Protein AF-A0A954SRS5-F1 (afdb_monomer)

Sequence (129 aa):
MFATSFGRIRARQLAVIALFVTSLAGALARLSAAAEPTGPDPQVYDNMVSRAVGYLRQSQLDDGSFSPQAGPAVTALVTNALLAQGRSADDPMVARALKYLEGFVHDDGGIYAEGTFHRTTKRWLPFPG

Foldseek 3Di:
DPDPPPVVVVVVVVVVVVVVVVVVVVVVVVVVPPDDPPDPDPVVVVVVVVVVVVVLVVQQDPQLANCPVVPLVRLVVVLVVCVVVPDDCPPPSNVSSVVSQVVQQDPVRFGTDPPDPPGPDPPPDPPDD

Structure (mmCIF, N/CA/C/O backbone):
data_AF-A0A954SRS5-F1
#
_entry.id   AF-A0A954SRS5-F1
#
loop_
_atom_site.group_PDB
_atom_site.id
_atom_site.type_symbol
_atom_site.label_atom_id
_atom_site.label_alt_id
_atom_site.label_comp_id
_atom_site.label_asym_id
_atom_site.label_entity_id
_atom_site.label_seq_id
_atom_site.pdbx_PDB_ins_code
_atom_site.Cartn_x
_atom_site.Cartn_y
_atom_site.Cartn_z
_atom_site.occupancy
_atom_site.B_iso_or_equiv
_atom_site.auth_seq_id
_atom_site.auth_comp_id
_atom_site.auth_asym_id
_atom_site.auth_atom_id
_atom_site.pdbx_PDB_model_num
ATOM 1 N N . MET A 1 1 ? -32.911 -25.829 80.439 1.00 46.16 1 MET A N 1
ATOM 2 C CA . MET A 1 1 ? -32.491 -24.449 80.108 1.00 46.16 1 MET A CA 1
ATOM 3 C C . MET A 1 1 ? -31.324 -24.462 79.103 1.00 46.16 1 MET A C 1
ATOM 5 O O . MET A 1 1 ? -30.279 -23.954 79.440 1.00 46.16 1 MET A O 1
ATOM 9 N N . PHE A 1 2 ? -31.443 -25.051 77.895 1.00 49.88 2 PHE A N 1
ATOM 10 C CA . PHE A 1 2 ? -30.327 -25.085 76.907 1.00 49.88 2 PHE A CA 1
ATOM 11 C C . PHE A 1 2 ? -30.767 -25.250 75.425 1.00 49.88 2 PHE A C 1
ATOM 13 O O . PHE A 1 2 ? -30.031 -25.807 74.621 1.00 49.88 2 PHE A O 1
ATOM 20 N N . ALA A 1 3 ? -31.952 -24.773 75.015 1.00 48.88 3 ALA A N 1
ATOM 21 C CA . ALA A 1 3 ? -32.475 -25.040 73.657 1.00 48.88 3 ALA A CA 1
ATOM 22 C C . ALA A 1 3 ? -32.421 -23.857 72.659 1.00 48.88 3 ALA A C 1
ATOM 24 O O . ALA A 1 3 ? -32.762 -24.026 71.494 1.00 48.88 3 ALA A O 1
ATOM 25 N N . THR A 1 4 ? -31.976 -22.660 73.057 1.00 51.81 4 THR A N 1
ATOM 26 C CA . THR A 1 4 ? -32.065 -21.442 72.213 1.00 51.81 4 THR A CA 1
ATOM 27 C C . THR A 1 4 ? -30.754 -21.023 71.529 1.00 51.81 4 THR A C 1
ATOM 29 O O . THR A 1 4 ? -30.741 -20.060 70.760 1.00 51.81 4 THR A O 1
ATOM 32 N N . SER A 1 5 ? -29.648 -21.737 71.770 1.00 51.31 5 SER A N 1
ATOM 33 C CA . SER A 1 5 ? -28.305 -21.338 71.308 1.00 51.31 5 SER A CA 1
ATOM 34 C C . SER A 1 5 ? -28.030 -21.678 69.830 1.00 51.31 5 SER A C 1
ATOM 36 O O . SER A 1 5 ? -27.497 -20.855 69.085 1.00 51.31 5 SER A O 1
ATOM 38 N N . PHE A 1 6 ? -28.477 -22.845 69.348 1.00 52.66 6 PHE A N 1
ATOM 39 C CA . PHE A 1 6 ? -28.110 -23.361 68.017 1.00 52.66 6 PHE A CA 1
ATOM 40 C C . PHE A 1 6 ? -28.712 -22.585 66.829 1.00 52.66 6 PHE A C 1
ATOM 42 O O . PHE A 1 6 ? -28.056 -22.435 65.798 1.00 52.66 6 PHE A O 1
ATOM 49 N N . GLY A 1 7 ? -29.928 -22.044 66.962 1.00 51.38 7 GLY A N 1
ATOM 50 C CA . GLY A 1 7 ? -30.590 -21.291 65.882 1.00 51.38 7 GLY A CA 1
ATOM 51 C C . GLY A 1 7 ? -29.951 -19.925 65.607 1.00 51.38 7 GLY A C 1
ATOM 52 O O . GLY A 1 7 ? -29.843 -19.497 64.458 1.00 51.38 7 GLY A O 1
ATOM 53 N N . ARG A 1 8 ? -29.444 -19.261 66.654 1.00 54.69 8 ARG A N 1
ATOM 54 C CA . ARG A 1 8 ? -28.811 -17.934 66.557 1.00 54.69 8 ARG A CA 1
ATOM 55 C C . ARG A 1 8 ? -27.410 -18.010 65.942 1.00 54.69 8 ARG A C 1
ATOM 57 O O . ARG A 1 8 ? -26.980 -17.059 65.297 1.00 54.69 8 ARG A O 1
ATOM 64 N N . ILE A 1 9 ? -26.723 -19.144 66.100 1.00 56.22 9 ILE A N 1
ATOM 65 C CA . ILE A 1 9 ? -25.402 -19.407 65.510 1.00 56.22 9 ILE A CA 1
ATOM 66 C C . ILE A 1 9 ? -25.528 -19.652 63.999 1.00 56.22 9 ILE A C 1
ATOM 68 O O . ILE A 1 9 ? -24.793 -19.041 63.228 1.00 56.22 9 ILE A O 1
ATOM 72 N N . ARG A 1 10 ? -26.518 -20.445 63.558 1.00 58.78 10 ARG A N 1
ATOM 73 C CA . ARG A 1 10 ? -26.781 -20.685 62.125 1.00 58.78 10 ARG A CA 1
ATOM 74 C C . ARG A 1 10 ? -27.227 -19.415 61.388 1.00 58.78 10 ARG A C 1
ATOM 76 O O . ARG A 1 10 ? -26.746 -19.155 60.292 1.00 58.78 10 ARG A O 1
ATOM 83 N N . ALA A 1 11 ? -28.062 -18.578 62.008 1.00 59.62 11 ALA A N 1
ATOM 84 C CA . ALA A 1 11 ? -28.481 -17.295 61.430 1.00 59.62 11 ALA A CA 1
ATOM 85 C C . ALA A 1 11 ? -27.328 -16.277 61.313 1.00 59.62 11 ALA A C 1
ATOM 87 O O . ALA A 1 11 ? -27.214 -15.587 60.302 1.00 59.62 11 ALA A O 1
ATOM 88 N N . ARG A 1 12 ? -26.431 -16.211 62.310 1.00 61.38 12 ARG A N 1
ATOM 89 C CA . ARG A 1 12 ? -25.228 -15.359 62.253 1.00 61.38 12 ARG A CA 1
ATOM 90 C C . ARG A 1 12 ? -24.226 -15.849 61.208 1.00 61.38 12 ARG A C 1
ATOM 92 O O . ARG A 1 12 ? -23.646 -15.023 60.516 1.00 61.38 12 ARG A O 1
ATOM 99 N N . GLN A 1 13 ? -24.059 -17.163 61.053 1.00 60.09 13 GLN A N 1
ATOM 100 C CA . GLN A 1 13 ? -23.188 -17.728 60.018 1.00 60.09 13 GLN A CA 1
ATOM 101 C C . GLN A 1 13 ? -23.709 -17.460 58.603 1.00 60.09 13 GLN A C 1
ATOM 103 O O . GLN A 1 13 ? -22.931 -17.056 57.745 1.00 60.09 13 GLN A O 1
ATOM 108 N N . LEU A 1 14 ? -25.019 -17.583 58.370 1.00 72.50 14 LEU A N 1
ATOM 109 C CA . LEU A 1 14 ? -25.626 -17.242 57.079 1.00 72.50 14 LEU A CA 1
ATOM 110 C C . LEU A 1 14 ? -25.520 -15.740 56.763 1.00 72.50 14 LEU A C 1
ATOM 112 O O . LEU A 1 14 ? -25.224 -15.380 55.627 1.00 72.50 14 LEU A O 1
ATOM 116 N N . ALA A 1 15 ? -25.679 -14.865 57.763 1.00 65.25 15 ALA A N 1
ATOM 117 C CA . ALA A 1 15 ? -25.513 -13.420 57.590 1.00 65.25 15 ALA A CA 1
ATOM 118 C C . ALA A 1 15 ? -24.058 -13.018 57.278 1.00 65.25 15 ALA A C 1
ATOM 120 O O . ALA A 1 15 ? -23.832 -12.164 56.426 1.00 65.25 15 ALA A O 1
ATOM 121 N N . VAL A 1 16 ? -23.068 -13.651 57.920 1.00 69.19 16 VAL A N 1
ATOM 122 C CA . VAL A 1 16 ? -21.638 -13.402 57.652 1.00 69.19 16 VAL A CA 1
ATOM 123 C C . VAL A 1 16 ? -21.238 -13.897 56.262 1.00 69.19 16 VAL A C 1
ATOM 125 O O . VAL A 1 16 ? -20.519 -13.190 55.563 1.00 69.19 16 VAL A O 1
ATOM 128 N N . ILE A 1 17 ? -21.738 -15.059 55.827 1.00 71.06 17 ILE A N 1
ATOM 129 C CA . ILE A 1 17 ? -21.498 -15.580 54.472 1.00 71.06 17 ILE A CA 1
ATOM 130 C C . ILE A 1 17 ? -22.134 -14.659 53.425 1.00 71.06 17 ILE A C 1
ATOM 132 O O . ILE A 1 17 ? -21.472 -14.307 52.454 1.00 71.06 17 ILE A O 1
ATOM 136 N N . ALA A 1 18 ? -23.371 -14.200 53.639 1.00 65.56 18 ALA A N 1
ATOM 137 C CA . ALA A 1 18 ? -24.023 -13.249 52.740 1.00 65.56 18 ALA A CA 1
ATOM 138 C C . ALA A 1 18 ? -23.244 -11.924 52.628 1.00 65.56 18 ALA A C 1
ATOM 140 O O . ALA A 1 18 ? -23.100 -11.396 51.529 1.00 65.56 18 ALA A O 1
ATOM 141 N N . LEU A 1 19 ? -22.686 -11.425 53.739 1.00 66.25 19 LEU A N 1
ATOM 142 C CA . LEU A 1 19 ? -21.858 -10.213 53.764 1.00 66.25 19 LEU A CA 1
ATOM 143 C C . LEU A 1 19 ? -20.494 -10.410 53.074 1.00 66.25 19 LEU A C 1
ATOM 145 O O . LEU A 1 19 ? -19.974 -9.499 52.433 1.00 66.25 19 LEU A O 1
ATOM 149 N N . PHE A 1 20 ? -19.912 -11.607 53.184 1.00 63.66 20 PHE A N 1
ATOM 150 C CA . PHE A 1 20 ? -18.672 -11.963 52.490 1.00 63.66 20 PHE A CA 1
ATOM 151 C C . PHE A 1 20 ? -18.883 -12.094 50.977 1.00 63.66 20 PHE A C 1
ATOM 153 O O . PHE A 1 20 ? -18.051 -11.631 50.200 1.00 63.66 20 PHE A O 1
ATOM 160 N N . VAL A 1 21 ? -20.009 -12.672 50.550 1.00 68.88 21 VAL A N 1
ATOM 161 C CA . VAL A 1 21 ? -20.360 -12.839 49.131 1.00 68.88 21 VAL A CA 1
ATOM 162 C C . VAL A 1 21 ? -20.637 -11.490 48.462 1.00 68.88 21 VAL A C 1
ATOM 164 O O . VAL A 1 21 ? -20.167 -11.260 47.348 1.00 68.88 21 VAL A O 1
ATOM 167 N N . THR A 1 22 ? -21.322 -10.560 49.135 1.00 62.00 22 THR A N 1
ATOM 168 C CA . THR A 1 22 ? -21.543 -9.205 48.597 1.00 62.00 22 THR A CA 1
ATOM 169 C C . THR A 1 22 ? -20.255 -8.382 48.537 1.00 62.00 22 THR A C 1
ATOM 171 O O . THR A 1 22 ? -20.039 -7.665 47.560 1.00 62.00 22 THR A O 1
ATOM 174 N N . SER A 1 23 ? -19.362 -8.528 49.522 1.00 63.97 23 SER A N 1
ATOM 175 C CA . SER A 1 23 ? -18.044 -7.876 49.522 1.00 63.97 23 SER A CA 1
ATOM 176 C C . SER A 1 23 ? -17.132 -8.402 48.402 1.00 63.97 23 SER A C 1
ATOM 178 O O . SER A 1 23 ? -16.490 -7.623 47.695 1.00 63.97 23 SER A O 1
ATOM 180 N N . LEU A 1 24 ? -17.138 -9.718 48.163 1.00 69.06 24 LEU A N 1
ATOM 181 C CA . LEU A 1 24 ? -16.347 -10.347 47.104 1.00 69.06 24 LEU A CA 1
ATOM 182 C C . LEU A 1 24 ? -16.856 -9.987 45.698 1.00 69.06 24 LEU A C 1
ATOM 184 O O . LEU A 1 24 ? -16.052 -9.699 44.812 1.00 69.06 24 LEU A O 1
ATOM 188 N N . ALA A 1 25 ? -18.176 -9.934 45.495 1.00 63.16 25 ALA A N 1
ATOM 189 C CA . ALA A 1 25 ? -18.767 -9.503 44.227 1.00 63.16 25 ALA A CA 1
ATOM 190 C C . ALA A 1 25 ? -18.443 -8.031 43.905 1.00 63.16 25 ALA A C 1
ATOM 192 O O . ALA A 1 25 ? -18.108 -7.703 42.766 1.00 63.16 25 ALA A O 1
ATOM 193 N N . GLY A 1 26 ? -18.468 -7.151 44.914 1.00 63.59 26 GLY A N 1
ATOM 194 C CA . GLY A 1 26 ? -18.067 -5.751 44.762 1.00 63.59 26 GLY A CA 1
ATOM 195 C C . GLY A 1 26 ? -16.589 -5.585 44.393 1.00 63.59 26 GLY A C 1
ATOM 196 O O . GLY A 1 26 ? -16.260 -4.761 43.542 1.00 63.59 26 GLY A O 1
ATOM 197 N N . ALA A 1 27 ? -15.700 -6.392 44.980 1.00 63.72 27 ALA A N 1
ATOM 198 C CA . ALA A 1 27 ? -14.266 -6.372 44.682 1.00 63.72 27 ALA A CA 1
ATOM 199 C C . ALA A 1 27 ? -13.941 -6.892 43.268 1.00 63.72 27 ALA A C 1
ATOM 201 O O . ALA A 1 27 ? -13.117 -6.299 42.572 1.00 63.72 27 ALA A O 1
ATOM 202 N N . LEU A 1 28 ? -14.628 -7.944 42.810 1.00 60.94 28 LEU A N 1
ATOM 203 C CA . LEU A 1 28 ? -14.472 -8.487 41.454 1.00 60.94 28 LEU A CA 1
ATOM 204 C C . LEU A 1 28 ? -14.958 -7.508 40.372 1.00 60.94 28 LEU A C 1
ATOM 206 O O . LEU A 1 28 ? -14.301 -7.360 39.344 1.00 60.94 28 LEU A O 1
ATOM 210 N N . ALA A 1 29 ? -16.047 -6.774 40.622 1.00 60.41 29 ALA A N 1
ATOM 211 C CA . ALA A 1 29 ? -16.533 -5.743 39.702 1.00 60.41 29 ALA A CA 1
ATOM 212 C C . ALA A 1 29 ? -15.552 -4.562 39.556 1.00 60.41 29 ALA A C 1
ATOM 214 O O . ALA A 1 29 ? -15.428 -3.991 38.474 1.00 60.41 29 ALA A O 1
ATOM 215 N N . ARG A 1 30 ? -14.811 -4.212 40.620 1.00 59.66 30 ARG A N 1
ATOM 216 C CA . ARG A 1 30 ? -13.796 -3.143 40.580 1.00 59.66 30 ARG A CA 1
ATOM 217 C C . ARG A 1 30 ? -12.518 -3.543 39.849 1.00 59.66 30 ARG A C 1
ATOM 219 O O . ARG A 1 30 ? -11.849 -2.669 39.309 1.00 59.66 30 ARG A O 1
ATOM 226 N N . LEU A 1 31 ? -12.194 -4.835 39.797 1.00 58.97 31 LEU A N 1
ATOM 227 C CA . LEU A 1 31 ? -11.021 -5.327 39.071 1.00 58.97 31 LEU A CA 1
ATOM 228 C C . LEU A 1 31 ? -11.229 -5.308 37.546 1.00 58.97 31 LEU A C 1
ATOM 230 O O . LEU A 1 31 ? -10.270 -5.161 36.797 1.00 58.97 31 LEU A O 1
ATOM 234 N N . SER A 1 32 ? -12.481 -5.387 37.084 1.00 59.72 32 SER A N 1
ATOM 235 C CA . SER A 1 32 ? -12.830 -5.309 35.658 1.00 59.72 32 SER A CA 1
ATOM 236 C C . SER A 1 32 ? -12.878 -3.876 35.104 1.00 59.72 32 SER A C 1
ATOM 238 O O . SER A 1 32 ? -13.015 -3.702 33.896 1.00 59.72 32 SER A O 1
ATOM 240 N N . ALA A 1 33 ? -12.793 -2.853 35.959 1.00 57.62 33 ALA A N 1
ATOM 241 C CA . ALA A 1 33 ? -13.067 -1.458 35.603 1.00 57.62 33 ALA A CA 1
ATOM 242 C C . ALA A 1 33 ? -11.820 -0.631 35.222 1.00 57.62 33 ALA A C 1
ATOM 244 O O . ALA A 1 33 ? -11.891 0.592 35.210 1.00 57.62 33 ALA A O 1
ATOM 245 N N . ALA A 1 34 ? -10.678 -1.264 34.933 1.00 58.16 34 ALA A N 1
ATOM 246 C CA . ALA A 1 34 ? -9.401 -0.568 34.721 1.00 58.16 34 ALA A CA 1
ATOM 247 C C . ALA A 1 34 ? -8.758 -0.835 33.347 1.00 58.16 34 ALA A C 1
ATOM 249 O O . ALA A 1 34 ? -7.535 -0.889 33.231 1.00 58.16 34 ALA A O 1
ATOM 250 N N . ALA A 1 35 ? -9.570 -0.998 32.304 1.00 64.12 35 ALA A N 1
ATOM 251 C CA . ALA A 1 35 ? -9.103 -0.908 30.925 1.00 64.12 35 ALA A CA 1
ATOM 252 C C . ALA A 1 35 ? -9.781 0.299 30.273 1.00 64.12 35 ALA A C 1
ATOM 254 O O . ALA A 1 35 ? -10.831 0.174 29.647 1.00 64.12 35 ALA A O 1
ATOM 255 N N . GLU A 1 36 ? -9.200 1.483 30.472 1.00 67.75 36 GLU A N 1
ATOM 256 C CA . GLU A 1 36 ? -9.517 2.633 29.624 1.00 67.75 36 GLU A CA 1
ATOM 257 C C . GLU A 1 36 ? -9.218 2.243 28.166 1.00 67.75 36 GLU A C 1
ATOM 259 O O . GLU A 1 36 ? -8.164 1.643 27.915 1.00 67.75 36 GLU A O 1
ATOM 264 N N . PRO A 1 37 ? -10.111 2.534 27.202 1.00 71.12 37 PRO A N 1
ATOM 265 C CA . PRO A 1 37 ? -9.840 2.250 25.804 1.00 71.12 37 PRO A CA 1
ATOM 266 C C . PRO A 1 37 ? -8.573 2.995 25.376 1.00 71.12 37 PRO A C 1
ATOM 268 O O . PRO 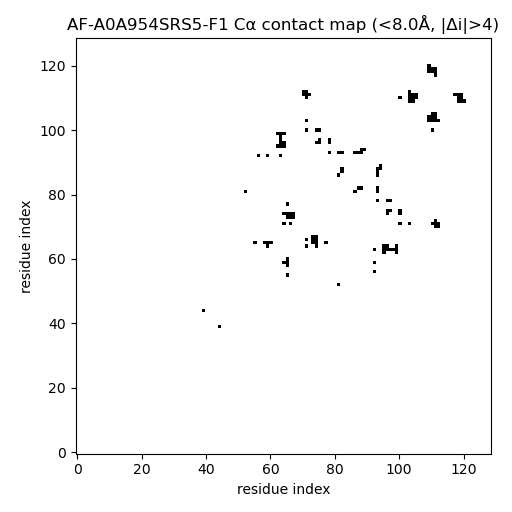A 1 37 ? -8.533 4.222 25.308 1.00 71.12 37 PRO A O 1
ATOM 271 N N . THR A 1 38 ? -7.507 2.248 25.100 1.00 80.38 38 THR A N 1
ATOM 272 C CA . THR A 1 38 ? -6.255 2.794 24.588 1.00 80.38 38 THR A CA 1
ATOM 273 C C . THR A 1 38 ? -6.384 2.998 23.084 1.00 80.38 38 THR A C 1
ATOM 275 O O . THR A 1 38 ? -6.156 2.093 22.286 1.00 80.38 38 THR A O 1
ATOM 278 N N . GLY A 1 39 ? -6.769 4.204 22.678 1.00 80.56 39 GLY A N 1
ATOM 279 C CA . GLY A 1 39 ? -6.851 4.571 21.269 1.00 80.56 39 GLY A CA 1
ATOM 280 C C . GLY A 1 39 ? -7.755 5.773 21.016 1.00 80.56 39 GLY A C 1
ATOM 281 O O . GLY A 1 39 ? -8.453 6.227 21.922 1.00 80.56 39 GLY A O 1
ATOM 282 N N . PRO A 1 40 ? -7.732 6.320 19.791 1.00 86.00 40 PRO A N 1
ATOM 283 C CA . PRO A 1 40 ? -8.742 7.278 19.372 1.00 86.00 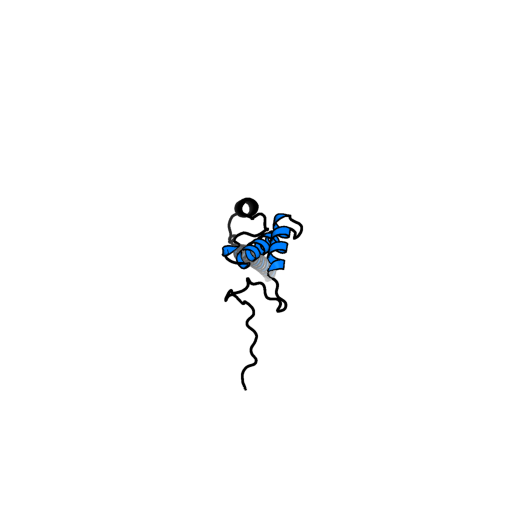40 PRO A CA 1
ATOM 284 C C . PRO A 1 40 ? -10.130 6.628 19.385 1.00 86.00 40 PRO A C 1
ATOM 286 O O . PRO A 1 40 ? -10.265 5.412 19.245 1.00 86.00 40 PRO A O 1
ATOM 289 N N . ASP A 1 41 ? -11.159 7.462 19.512 1.00 92.81 41 ASP A N 1
ATOM 290 C CA . ASP A 1 41 ? -12.545 7.041 19.317 1.00 92.81 41 ASP A CA 1
ATOM 291 C C . ASP A 1 41 ? -12.702 6.282 17.974 1.00 92.81 41 ASP A C 1
ATOM 293 O O . ASP A 1 41 ? -12.143 6.734 16.965 1.00 92.81 41 ASP A O 1
ATOM 297 N N . PRO A 1 42 ? -13.434 5.148 17.923 1.00 91.75 42 PRO A N 1
ATOM 29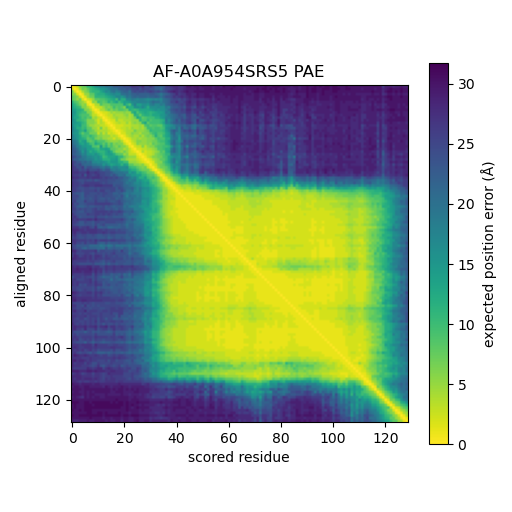8 C CA . PRO A 1 42 ? -13.548 4.331 16.712 1.00 91.75 42 PRO A CA 1
ATOM 299 C C . PRO A 1 42 ? -14.051 5.105 15.491 1.00 91.75 42 PRO A C 1
ATOM 301 O O . PRO A 1 42 ? -13.541 4.928 14.387 1.00 91.75 42 PRO A O 1
ATOM 304 N N . GLN A 1 43 ? -14.997 6.026 15.682 1.00 93.69 43 GLN A N 1
ATOM 305 C CA . GLN A 1 43 ? -15.523 6.833 14.589 1.00 93.69 43 GLN A CA 1
ATOM 306 C C . GLN A 1 43 ? -14.474 7.837 14.096 1.00 93.69 43 GLN A C 1
ATOM 308 O O . GLN A 1 43 ? -14.353 8.084 12.894 1.00 93.69 43 GLN A O 1
ATOM 313 N N . VAL A 1 44 ? -13.678 8.411 15.001 1.00 94.94 44 VAL A N 1
ATOM 314 C CA . VAL A 1 44 ? -12.537 9.263 14.633 1.00 94.94 44 VAL A CA 1
ATOM 315 C C . VAL A 1 44 ? -11.480 8.459 13.871 1.00 94.94 44 VAL A C 1
ATOM 317 O O . VAL A 1 44 ? -10.980 8.941 12.854 1.00 94.94 44 VAL A O 1
ATOM 320 N N . TYR A 1 45 ? -11.174 7.234 14.303 1.00 94.38 45 TYR A N 1
ATOM 321 C CA . TYR A 1 45 ? -10.253 6.332 13.606 1.00 94.38 45 TYR A CA 1
ATOM 322 C C . TYR A 1 45 ? -10.708 6.042 12.171 1.00 94.38 45 TYR A C 1
ATOM 324 O O . TYR A 1 45 ? -9.958 6.308 11.230 1.00 94.38 45 TYR A O 1
ATOM 332 N N . ASP A 1 46 ? -11.951 5.596 11.988 1.00 94.81 46 ASP A N 1
ATOM 333 C CA . ASP A 1 46 ? -12.502 5.261 10.670 1.00 94.81 46 ASP A CA 1
ATOM 334 C C . ASP A 1 46 ? -12.504 6.472 9.732 1.00 94.81 46 ASP A C 1
ATOM 336 O O . ASP A 1 46 ? -12.153 6.373 8.551 1.00 94.81 46 ASP A O 1
ATOM 340 N N . ASN A 1 47 ? -12.823 7.654 10.266 1.00 96.69 47 ASN A N 1
ATOM 341 C CA . ASN A 1 47 ? -12.752 8.905 9.518 1.00 96.69 47 ASN A CA 1
ATOM 342 C C . ASN A 1 47 ? -11.317 9.232 9.074 1.00 96.69 47 ASN A C 1
ATOM 344 O O . ASN A 1 47 ? -11.111 9.670 7.939 1.00 96.69 47 ASN A O 1
ATOM 348 N N . MET A 1 48 ? -10.316 9.020 9.934 1.00 96.94 48 MET A N 1
ATOM 349 C CA . MET A 1 48 ? -8.907 9.222 9.580 1.00 96.94 48 MET A CA 1
ATOM 350 C C . MET A 1 48 ? -8.445 8.231 8.509 1.00 96.94 48 MET A C 1
ATOM 352 O O . MET A 1 48 ? -7.843 8.654 7.520 1.00 96.94 48 MET A O 1
ATOM 356 N N . VAL A 1 49 ? -8.776 6.944 8.653 1.00 96.19 49 VAL A N 1
ATOM 357 C CA . VAL A 1 49 ? -8.451 5.907 7.662 1.00 96.19 49 VAL A CA 1
ATOM 358 C C . VAL A 1 49 ? -9.100 6.228 6.318 1.00 96.19 49 VAL A C 1
ATOM 360 O O . VAL A 1 49 ? -8.424 6.219 5.291 1.00 96.19 49 VAL A O 1
ATOM 363 N N . SER A 1 50 ? -10.385 6.588 6.3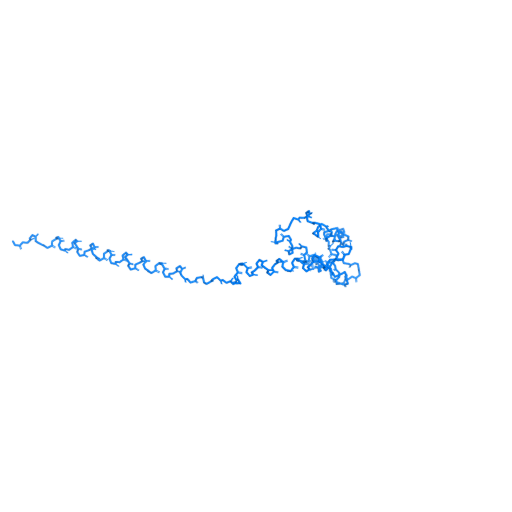07 1.00 96.56 50 SER A N 1
ATOM 364 C CA . SER A 1 50 ? -11.113 6.947 5.085 1.00 96.56 50 SER A CA 1
ATOM 365 C C . SER A 1 50 ? -10.459 8.124 4.352 1.00 96.56 50 SER A C 1
ATOM 367 O O . SER A 1 50 ? -10.227 8.062 3.141 1.00 96.56 50 SER A O 1
ATOM 369 N N . ARG A 1 51 ? -10.063 9.170 5.088 1.00 97.88 51 ARG A N 1
ATOM 370 C CA . ARG A 1 51 ? -9.347 10.328 4.529 1.00 97.88 51 ARG A CA 1
ATOM 371 C C . ARG A 1 51 ? -7.968 9.955 3.992 1.00 97.88 51 ARG A C 1
ATOM 373 O O . ARG A 1 51 ? -7.616 10.402 2.902 1.00 97.88 51 ARG A O 1
ATOM 380 N N . ALA A 1 52 ? -7.210 9.131 4.714 1.00 97.38 52 ALA A N 1
ATOM 381 C CA . ALA A 1 52 ? -5.900 8.659 4.273 1.00 97.38 52 ALA A CA 1
ATOM 382 C C . ALA A 1 52 ? -6.007 7.831 2.984 1.00 97.38 52 ALA A C 1
ATOM 384 O O . ALA A 1 52 ? -5.286 8.093 2.026 1.00 97.38 52 ALA A O 1
ATOM 385 N N . VAL A 1 53 ? -6.963 6.900 2.907 1.00 97.44 53 VAL A N 1
ATOM 386 C CA . VAL A 1 53 ? -7.242 6.124 1.686 1.00 97.44 53 VAL A CA 1
ATOM 387 C C . VAL A 1 53 ? -7.653 7.043 0.534 1.00 97.44 53 VAL A C 1
ATOM 389 O O . VAL A 1 53 ? -7.199 6.858 -0.594 1.00 97.44 53 VAL A O 1
ATOM 392 N N . GLY A 1 54 ? -8.487 8.050 0.804 1.00 97.69 54 GLY A N 1
ATOM 393 C CA . GLY A 1 54 ? -8.886 9.049 -0.187 1.00 97.69 54 GLY A CA 1
ATOM 394 C C . GLY A 1 54 ? -7.709 9.859 -0.736 1.00 97.69 54 GLY A C 1
ATOM 395 O O . GLY A 1 54 ? -7.663 10.116 -1.938 1.00 97.69 54 GLY A O 1
ATOM 396 N N . TYR A 1 55 ? -6.753 10.225 0.119 1.00 97.88 55 TYR A N 1
ATOM 397 C CA . TYR A 1 55 ? -5.513 10.886 -0.285 1.00 97.88 55 TYR A CA 1
ATOM 398 C C . TYR A 1 55 ? -4.633 9.955 -1.123 1.00 97.88 55 TYR A C 1
ATOM 400 O O . TYR A 1 55 ? -4.282 10.302 -2.245 1.00 97.88 55 TYR A O 1
ATOM 408 N N . LEU A 1 56 ? -4.362 8.742 -0.634 1.00 97.56 56 LEU A N 1
ATOM 409 C CA . LEU A 1 56 ? -3.541 7.755 -1.339 1.00 97.56 56 LEU A CA 1
ATOM 410 C C . LEU A 1 56 ? -4.087 7.465 -2.742 1.00 97.56 56 LEU A C 1
ATOM 412 O O . LEU A 1 56 ? -3.331 7.461 -3.709 1.00 97.56 56 LEU A O 1
ATOM 416 N N . ARG A 1 57 ? -5.407 7.331 -2.893 1.00 97.12 57 ARG A N 1
ATOM 417 C CA . ARG A 1 57 ? -6.025 7.137 -4.212 1.00 97.12 57 ARG A CA 1
ATOM 418 C C . ARG A 1 57 ? -5.709 8.267 -5.197 1.00 97.12 57 ARG A C 1
ATOM 420 O O . ARG A 1 57 ? -5.572 7.998 -6.382 1.00 97.12 57 ARG A O 1
ATOM 427 N N . GLN A 1 58 ? -5.606 9.505 -4.717 1.00 97.31 58 GLN A N 1
ATOM 428 C CA . GLN A 1 58 ? -5.262 10.674 -5.535 1.00 97.31 58 GLN A CA 1
ATOM 429 C C . GLN A 1 58 ? -3.750 10.831 -5.742 1.00 97.31 58 GLN A C 1
ATOM 431 O O . GLN A 1 58 ? -3.332 11.473 -6.698 1.00 97.31 58 GLN A O 1
ATOM 436 N N . SER A 1 59 ? -2.934 10.277 -4.846 1.00 96.69 59 SER A N 1
ATOM 437 C CA . SER A 1 59 ? -1.471 10.355 -4.905 1.00 96.69 59 SER A CA 1
ATOM 438 C C . SER A 1 59 ? -0.819 9.234 -5.714 1.00 96.69 59 SER A C 1
ATOM 440 O O . SER A 1 59 ? 0.355 9.358 -6.049 1.00 96.69 59 SER A O 1
ATOM 442 N N . GLN A 1 60 ? -1.536 8.142 -5.998 1.00 98.06 60 GLN A N 1
ATOM 443 C CA . GLN A 1 60 ? -1.008 7.052 -6.814 1.00 98.06 60 GLN A CA 1
ATOM 444 C C . GLN A 1 60 ? -0.773 7.531 -8.251 1.00 98.06 60 GLN A C 1
ATOM 446 O O . GLN A 1 60 ? -1.673 8.081 -8.886 1.00 98.06 60 GLN A O 1
ATOM 451 N N . LEU A 1 61 ? 0.430 7.287 -8.761 1.00 97.88 61 LEU A N 1
ATOM 452 C CA . LEU A 1 61 ? 0.818 7.608 -10.127 1.00 97.88 61 LEU A CA 1
ATOM 453 C C . LEU A 1 61 ? 0.220 6.608 -11.129 1.00 97.88 61 LEU A C 1
ATOM 455 O O . LEU A 1 61 ? -0.267 5.534 -10.763 1.00 97.88 61 LEU A O 1
ATOM 459 N N . ASP A 1 62 ? 0.280 6.955 -12.414 1.00 97.06 62 ASP A N 1
ATOM 460 C CA . ASP A 1 62 ? -0.292 6.144 -13.497 1.00 97.06 62 ASP A CA 1
ATOM 461 C C . ASP A 1 62 ? 0.343 4.750 -13.611 1.00 97.06 62 ASP A C 1
ATOM 463 O O . ASP A 1 62 ? -0.333 3.787 -13.978 1.00 97.06 62 ASP A O 1
ATOM 467 N N . ASP A 1 63 ? 1.621 4.625 -13.245 1.00 95.50 63 ASP A N 1
ATOM 468 C CA . ASP A 1 63 ? 2.360 3.358 -13.206 1.00 95.50 63 ASP A CA 1
ATOM 469 C C . ASP A 1 63 ? 2.009 2.475 -11.993 1.00 95.50 63 ASP A C 1
ATOM 471 O O . ASP A 1 63 ? 2.491 1.349 -11.889 1.00 95.50 63 ASP A O 1
ATOM 475 N N . GLY A 1 64 ? 1.153 2.961 -11.086 1.00 97.00 64 GLY A N 1
ATOM 476 C CA . GLY A 1 64 ? 0.734 2.270 -9.868 1.00 97.00 64 GLY A CA 1
ATOM 477 C C . GLY A 1 64 ? 1.600 2.557 -8.639 1.00 97.00 64 GLY A C 1
ATOM 478 O O . GLY A 1 64 ? 1.250 2.107 -7.543 1.00 97.00 64 GLY A O 1
ATOM 479 N N . SER A 1 65 ? 2.690 3.313 -8.778 1.00 97.25 65 SER A N 1
ATOM 480 C CA . SER A 1 65 ? 3.591 3.661 -7.680 1.00 97.25 65 SER A CA 1
ATOM 481 C C . SER A 1 65 ? 3.103 4.859 -6.856 1.00 97.25 65 SER A C 1
ATOM 483 O O . SER A 1 65 ? 2.260 5.643 -7.288 1.00 97.25 65 SER A O 1
ATOM 485 N N . PHE A 1 66 ? 3.642 5.005 -5.641 1.00 96.19 66 PHE A N 1
ATOM 486 C CA . PHE A 1 66 ? 3.409 6.183 -4.789 1.00 96.19 66 PHE A CA 1
ATOM 487 C C . PHE A 1 66 ? 4.620 7.116 -4.715 1.00 96.19 66 PHE A C 1
ATOM 489 O O . PHE A 1 66 ? 4.474 8.333 -4.664 1.00 96.19 66 PHE A O 1
ATOM 496 N N . SER A 1 67 ? 5.829 6.553 -4.678 1.00 92.75 67 SER A N 1
ATOM 497 C CA . SER A 1 67 ? 7.078 7.317 -4.651 1.00 92.75 67 SER A CA 1
ATOM 498 C C . SER A 1 67 ? 8.176 6.518 -5.355 1.00 92.75 67 SER A C 1
ATOM 500 O O . SER A 1 67 ? 8.997 5.877 -4.696 1.00 92.75 67 SER A O 1
ATOM 502 N N . PRO A 1 68 ? 8.184 6.494 -6.698 1.00 88.38 68 PRO A N 1
ATOM 503 C CA . PRO A 1 68 ? 9.102 5.645 -7.457 1.00 88.38 68 PRO A CA 1
ATOM 504 C C . PRO A 1 68 ? 10.572 6.030 -7.232 1.00 88.38 68 PRO A C 1
ATOM 506 O O . PRO A 1 68 ? 11.452 5.174 -7.269 1.00 88.38 68 PRO A O 1
ATOM 509 N N . GLN A 1 69 ? 10.847 7.296 -6.901 1.00 88.19 69 GLN A N 1
ATOM 510 C CA . GLN A 1 69 ? 12.192 7.793 -6.594 1.00 88.19 69 GLN A CA 1
ATOM 511 C C . GLN A 1 69 ? 12.765 7.200 -5.297 1.00 88.19 69 GLN A C 1
ATOM 513 O O . GLN A 1 69 ? 13.980 7.124 -5.144 1.00 88.19 69 GLN A O 1
ATOM 518 N N . ALA A 1 70 ? 11.903 6.766 -4.372 1.00 85.12 70 ALA A N 1
ATOM 519 C CA . ALA A 1 70 ? 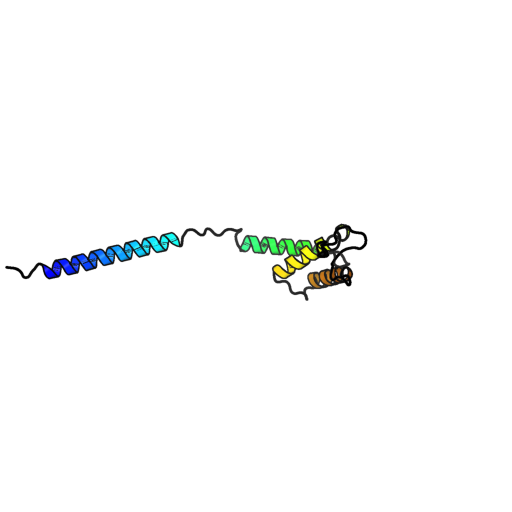12.291 6.086 -3.137 1.00 85.12 70 ALA A CA 1
ATOM 520 C C . ALA A 1 70 ? 12.415 4.557 -3.310 1.00 85.12 70 ALA A C 1
ATOM 522 O O . ALA A 1 70 ? 12.656 3.836 -2.339 1.00 85.12 70 ALA A O 1
ATOM 523 N N . GLY A 1 71 ? 12.245 4.048 -4.536 1.00 86.25 71 GLY A N 1
ATOM 524 C CA . GLY A 1 71 ? 12.224 2.621 -4.838 1.00 86.25 71 GLY A CA 1
ATOM 525 C C . GLY A 1 71 ? 10.903 1.930 -4.460 1.00 86.25 71 GLY A C 1
ATOM 526 O O . GLY A 1 71 ? 9.922 2.579 -4.087 1.00 86.25 71 GLY A O 1
ATOM 527 N N . PRO A 1 72 ? 10.841 0.587 -4.547 1.00 92.81 72 PRO A N 1
ATOM 528 C CA . PRO A 1 72 ? 9.589 -0.159 -4.389 1.00 92.81 72 PRO A CA 1
ATOM 529 C C . PRO A 1 72 ? 9.037 -0.168 -2.954 1.00 92.81 72 PRO A C 1
ATOM 531 O O . PRO A 1 72 ? 7.854 -0.437 -2.752 1.00 92.81 72 PRO A O 1
ATOM 534 N N . ALA A 1 73 ? 9.859 0.150 -1.949 1.00 92.19 73 ALA A N 1
ATOM 535 C CA . ALA A 1 73 ? 9.504 0.003 -0.537 1.00 92.19 73 ALA A CA 1
ATOM 536 C C . ALA A 1 73 ? 8.316 0.878 -0.100 1.00 92.19 73 ALA A C 1
ATOM 538 O O . ALA A 1 73 ? 7.466 0.414 0.659 1.00 92.19 73 ALA A O 1
ATOM 539 N N . VAL A 1 74 ? 8.223 2.122 -0.587 1.00 94.81 74 VAL A N 1
ATOM 540 C CA . VAL A 1 74 ? 7.105 3.017 -0.234 1.00 94.81 74 VAL A CA 1
ATOM 541 C C . VAL A 1 74 ? 5.792 2.467 -0.781 1.00 94.81 74 VAL A C 1
ATOM 543 O O . VAL A 1 74 ? 4.809 2.375 -0.048 1.00 94.81 74 VAL A O 1
ATOM 546 N N . THR A 1 75 ? 5.790 2.033 -2.043 1.00 96.94 75 THR A N 1
ATOM 547 C CA . THR A 1 75 ? 4.619 1.396 -2.653 1.00 96.94 75 THR A CA 1
ATOM 548 C C . THR A 1 75 ? 4.242 0.120 -1.897 1.00 96.94 75 THR A C 1
ATOM 550 O O . THR A 1 75 ? 3.076 -0.052 -1.561 1.00 96.94 75 THR A O 1
ATOM 553 N N . ALA A 1 76 ? 5.209 -0.730 -1.531 1.00 96.62 76 ALA A N 1
ATOM 554 C CA . ALA A 1 76 ? 4.957 -1.948 -0.756 1.00 96.62 76 ALA A CA 1
ATOM 555 C C . ALA A 1 76 ? 4.327 -1.663 0.615 1.00 96.62 76 ALA A C 1
ATOM 557 O O . ALA A 1 76 ? 3.377 -2.340 1.012 1.00 96.62 76 ALA A O 1
ATOM 558 N N . LEU A 1 77 ? 4.814 -0.638 1.320 1.00 96.75 77 LEU A N 1
ATOM 559 C CA . LEU A 1 77 ? 4.270 -0.226 2.613 1.00 96.75 77 LEU A CA 1
ATOM 560 C C . LEU A 1 77 ? 2.813 0.223 2.490 1.00 96.75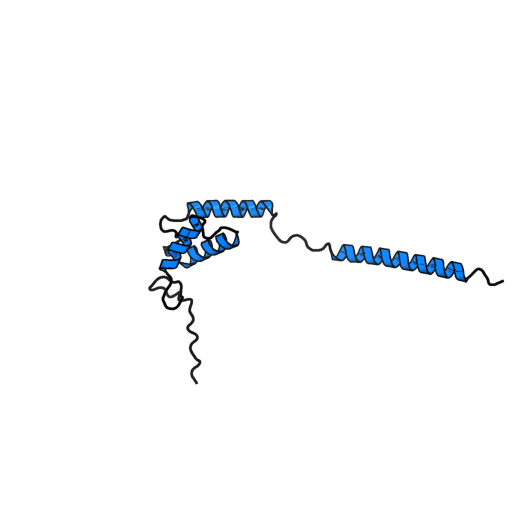 77 LEU A C 1
ATOM 562 O O . LEU A 1 77 ? 1.967 -0.207 3.275 1.00 96.75 77 LEU A O 1
ATOM 566 N N . VAL A 1 78 ? 2.517 1.062 1.496 1.00 97.56 7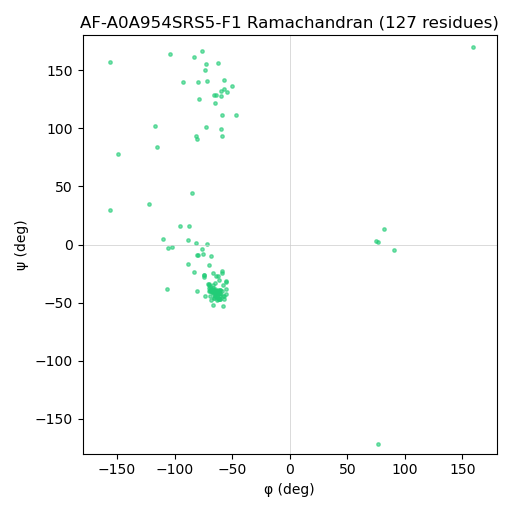8 VAL A N 1
ATOM 567 C CA . VAL A 1 78 ? 1.154 1.537 1.246 1.00 97.56 78 VAL A CA 1
ATOM 568 C C . VAL A 1 78 ? 0.233 0.372 0.885 1.00 97.56 78 VAL A C 1
ATOM 570 O O . VAL A 1 78 ? -0.834 0.239 1.483 1.00 97.56 78 VAL A O 1
ATOM 573 N N . THR A 1 79 ? 0.649 -0.510 -0.028 1.00 97.81 79 THR A N 1
ATOM 574 C CA . THR A 1 79 ? -0.123 -1.699 -0.419 1.00 97.81 79 THR A CA 1
ATOM 575 C C . THR A 1 79 ? -0.439 -2.584 0.784 1.00 97.81 79 THR A C 1
ATOM 577 O O . THR A 1 79 ? -1.592 -2.961 0.982 1.00 97.81 79 THR A O 1
ATOM 580 N N . ASN A 1 80 ? 0.554 -2.860 1.635 1.00 97.88 80 ASN A N 1
ATOM 581 C CA . ASN A 1 80 ? 0.358 -3.656 2.844 1.00 97.88 80 ASN A CA 1
ATOM 582 C C . ASN A 1 80 ? -0.628 -2.993 3.819 1.00 97.88 80 ASN A C 1
ATOM 584 O O . ASN A 1 80 ? -1.504 -3.664 4.361 1.00 97.88 80 ASN A O 1
ATOM 588 N N . ALA A 1 81 ? -0.535 -1.673 4.013 1.00 97.44 81 ALA A N 1
ATOM 589 C CA . ALA A 1 81 ? -1.463 -0.939 4.870 1.00 97.44 81 ALA A CA 1
ATOM 590 C C . ALA A 1 81 ? -2.907 -0.998 4.341 1.00 97.44 81 ALA A C 1
ATOM 592 O O . ALA A 1 81 ? -3.839 -1.179 5.120 1.00 97.44 81 ALA A O 1
ATOM 593 N N . LEU A 1 82 ? -3.104 -0.892 3.025 1.00 97.62 82 LEU A N 1
ATOM 594 C CA . LEU A 1 82 ? -4.426 -0.984 2.397 1.00 97.62 82 LEU A CA 1
ATOM 595 C C . LEU A 1 82 ? -5.055 -2.372 2.571 1.00 97.62 82 LEU A C 1
ATOM 597 O O . LEU A 1 82 ? -6.230 -2.464 2.930 1.00 97.62 82 LEU A O 1
ATOM 601 N N . LEU A 1 83 ? -4.271 -3.433 2.366 1.00 97.69 83 LEU A N 1
ATOM 602 C CA . LEU A 1 83 ? -4.703 -4.816 2.591 1.00 97.69 83 LEU A CA 1
ATOM 603 C C . LEU A 1 83 ? -5.046 -5.059 4.068 1.00 97.69 83 LEU A C 1
ATOM 605 O O . LEU A 1 83 ? -6.095 -5.621 4.377 1.00 97.69 83 LEU A O 1
ATOM 609 N N . ALA A 1 84 ? -4.213 -4.568 4.991 1.00 96.56 84 ALA A N 1
ATOM 610 C CA . ALA A 1 84 ? -4.457 -4.668 6.431 1.00 96.56 84 ALA A CA 1
ATOM 611 C C . ALA A 1 84 ? -5.730 -3.925 6.881 1.00 96.56 84 ALA A C 1
ATOM 613 O O . ALA A 1 84 ? -6.355 -4.319 7.861 1.00 96.56 84 ALA A O 1
ATOM 614 N N . GLN A 1 85 ? -6.136 -2.880 6.153 1.00 95.50 85 GLN A N 1
ATOM 615 C CA . GLN A 1 85 ? -7.395 -2.151 6.355 1.00 95.50 85 GLN A CA 1
ATOM 616 C C . GLN A 1 85 ? -8.581 -2.765 5.584 1.00 95.50 85 GLN A C 1
ATOM 618 O O . GLN A 1 85 ? -9.610 -2.117 5.396 1.00 95.50 85 GLN A O 1
ATOM 623 N N . GLY A 1 86 ? -8.453 -4.012 5.119 1.00 94.88 86 GLY A N 1
ATOM 624 C CA . GLY A 1 86 ? -9.549 -4.793 4.543 1.00 94.88 86 GLY A CA 1
ATOM 625 C C . GLY A 1 86 ? -9.860 -4.502 3.074 1.00 94.88 86 GLY A C 1
ATOM 626 O O . GLY A 1 86 ? -10.910 -4.919 2.585 1.00 94.88 86 GLY A O 1
ATOM 627 N N . ARG A 1 87 ? -8.989 -3.793 2.342 1.00 96.44 87 ARG A N 1
ATOM 628 C CA . ARG A 1 87 ? -9.121 -3.692 0.878 1.00 96.44 87 ARG A CA 1
ATOM 629 C C . ARG A 1 87 ? -8.741 -5.023 0.233 1.00 96.44 87 ARG A C 1
ATOM 631 O O . ARG A 1 87 ? -7.789 -5.665 0.660 1.00 96.44 87 ARG A O 1
ATOM 638 N N . SER A 1 88 ? -9.481 -5.422 -0.802 1.00 97.00 88 SER A N 1
ATOM 639 C CA . SER A 1 88 ? -9.139 -6.611 -1.590 1.00 97.00 88 SER A CA 1
ATOM 640 C C . SER A 1 88 ? -7.923 -6.341 -2.478 1.00 97.00 88 SER A C 1
ATOM 642 O O . SER A 1 88 ? -7.697 -5.203 -2.892 1.00 97.00 88 SER A O 1
ATOM 644 N N . ALA A 1 89 ? -7.203 -7.402 -2.842 1.00 96.31 89 ALA A N 1
ATOM 645 C CA . ALA A 1 89 ? -6.217 -7.368 -3.919 1.00 96.31 89 ALA A CA 1
ATOM 646 C C . ALA A 1 89 ? -6.836 -6.950 -5.270 1.00 96.31 89 ALA A C 1
ATOM 648 O O . ALA A 1 89 ? -6.140 -6.375 -6.101 1.00 96.31 89 ALA A O 1
ATOM 649 N N . ASP A 1 90 ? -8.145 -7.166 -5.449 1.00 96.88 90 ASP A N 1
ATOM 650 C CA . ASP A 1 90 ? -8.896 -6.764 -6.646 1.00 96.88 90 ASP A CA 1
ATOM 651 C C . ASP A 1 90 ? -9.287 -5.275 -6.662 1.00 96.88 90 ASP A C 1
ATOM 653 O O . ASP A 1 90 ? -9.800 -4.785 -7.670 1.00 96.88 90 ASP A O 1
ATOM 657 N N . ASP A 1 91 ? -9.088 -4.531 -5.563 1.00 97.50 91 ASP A N 1
ATOM 658 C CA . ASP A 1 91 ? -9.294 -3.078 -5.579 1.00 97.50 91 ASP A CA 1
ATOM 659 C C . ASP A 1 91 ? -8.340 -2.462 -6.622 1.00 97.50 91 ASP A C 1
ATOM 661 O O . ASP A 1 91 ? -7.134 -2.710 -6.551 1.00 97.50 91 ASP A O 1
ATOM 665 N N . PRO A 1 92 ? -8.820 -1.636 -7.573 1.00 97.44 92 PRO A N 1
ATOM 666 C CA . PRO A 1 92 ? -7.982 -1.116 -8.654 1.00 97.44 92 PRO A CA 1
ATOM 667 C C . PRO A 1 92 ? -6.719 -0.380 -8.188 1.00 97.44 92 PRO A C 1
ATOM 669 O O . PRO A 1 92 ? -5.696 -0.408 -8.873 1.00 97.44 92 PRO A O 1
ATOM 672 N N . MET A 1 93 ? -6.758 0.283 -7.029 1.00 97.44 93 MET A N 1
ATOM 673 C CA . MET A 1 93 ? -5.582 0.941 -6.456 1.00 97.44 93 MET A CA 1
ATOM 674 C C . MET A 1 93 ? -4.554 -0.093 -5.982 1.00 97.44 93 MET A C 1
ATOM 676 O O . MET A 1 93 ? -3.363 0.045 -6.270 1.00 97.44 93 MET A O 1
ATOM 680 N N . VAL A 1 94 ? -5.017 -1.139 -5.294 1.00 98.25 94 VAL A N 1
ATOM 681 C CA . VAL A 1 94 ? -4.179 -2.224 -4.762 1.00 98.25 94 VAL A CA 1
ATOM 682 C C . VAL A 1 94 ? -3.602 -3.062 -5.901 1.00 98.25 94 VAL A C 1
ATOM 684 O O . VAL A 1 94 ? -2.393 -3.268 -5.945 1.00 98.25 94 VAL A O 1
ATOM 687 N N . ALA A 1 95 ? -4.427 -3.464 -6.867 1.00 98.38 95 ALA A N 1
ATOM 688 C CA . 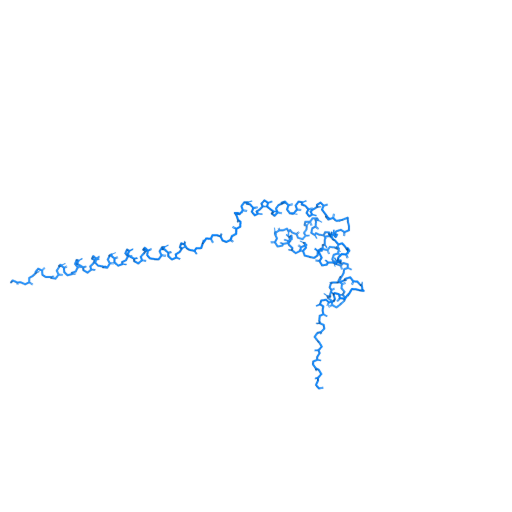ALA A 1 95 ? -4.017 -4.254 -8.024 1.00 98.38 95 ALA A CA 1
ATOM 689 C C . ALA A 1 95 ? -2.911 -3.566 -8.839 1.00 98.38 95 ALA A C 1
ATOM 691 O O . ALA A 1 95 ? -1.915 -4.192 -9.200 1.00 98.38 95 ALA A O 1
ATOM 692 N N . ARG A 1 96 ? -3.038 -2.256 -9.098 1.00 98.25 96 ARG A N 1
ATOM 693 C CA . ARG A 1 96 ? -1.993 -1.493 -9.803 1.00 98.25 96 ARG A CA 1
ATOM 694 C C . ARG A 1 96 ? -0.700 -1.398 -8.999 1.00 98.25 96 ARG A C 1
ATOM 696 O O . ARG A 1 96 ? 0.375 -1.524 -9.577 1.00 98.25 96 ARG A O 1
ATOM 703 N N . ALA A 1 97 ? -0.795 -1.216 -7.683 1.00 97.81 97 ALA A N 1
ATOM 704 C CA . ALA A 1 97 ? 0.382 -1.174 -6.823 1.00 97.81 97 ALA A CA 1
ATOM 705 C C . ALA A 1 97 ? 1.091 -2.538 -6.758 1.00 97.81 97 ALA A C 1
ATOM 707 O O . ALA A 1 97 ? 2.316 -2.588 -6.813 1.00 97.81 97 ALA A O 1
ATOM 708 N N . LEU A 1 98 ? 0.340 -3.642 -6.697 1.00 97.69 98 LEU A N 1
ATOM 709 C CA . LEU A 1 98 ? 0.890 -4.999 -6.776 1.00 97.69 98 LEU A CA 1
ATOM 710 C C . LEU A 1 98 ? 1.586 -5.235 -8.117 1.00 97.69 98 LEU A C 1
ATOM 712 O O . LEU A 1 98 ? 2.740 -5.651 -8.127 1.00 97.69 98 LEU A O 1
ATOM 716 N N . LYS A 1 99 ? 0.951 -4.856 -9.231 1.00 97.56 99 LYS A N 1
ATOM 717 C CA . LYS A 1 99 ? 1.551 -4.953 -10.568 1.00 97.56 99 LYS A CA 1
ATOM 718 C C . LYS A 1 99 ? 2.853 -4.154 -10.695 1.00 97.56 99 LYS A C 1
ATOM 720 O O . LYS A 1 99 ? 3.799 -4.621 -11.320 1.00 97.56 99 LYS A O 1
ATOM 725 N N . TYR A 1 100 ? 2.919 -2.960 -10.103 1.00 96.56 100 TYR A N 1
ATOM 726 C CA . TYR A 1 100 ? 4.163 -2.191 -10.035 1.00 96.56 100 TYR A CA 1
ATOM 727 C C . TYR A 1 100 ? 5.250 -2.961 -9.272 1.00 96.56 100 TYR A C 1
ATOM 729 O O . TYR A 1 100 ? 6.377 -3.065 -9.745 1.00 96.56 100 TYR A O 1
ATOM 737 N N . LEU A 1 101 ? 4.912 -3.530 -8.109 1.00 95.69 101 LEU A N 1
ATOM 738 C CA . LEU A 1 101 ? 5.848 -4.261 -7.248 1.00 95.69 101 LEU A CA 1
ATOM 739 C C . LEU A 1 101 ? 6.358 -5.564 -7.869 1.00 95.69 101 LEU A C 1
ATOM 741 O O . LEU A 1 101 ? 7.524 -5.897 -7.672 1.00 95.69 101 LEU A O 1
ATOM 745 N N . GLU A 1 102 ? 5.524 -6.269 -8.636 1.00 94.69 102 GLU A N 1
ATOM 746 C CA . GLU A 1 102 ? 5.911 -7.474 -9.384 1.00 94.69 102 GLU A CA 1
ATOM 747 C C . GLU A 1 102 ? 7.102 -7.214 -10.319 1.00 94.69 102 GLU A C 1
ATOM 749 O O . GLU A 1 102 ? 7.956 -8.081 -10.476 1.00 94.69 102 GLU A O 1
ATOM 754 N N . GLY A 1 103 ? 7.225 -5.999 -10.865 1.00 92.81 103 GLY A N 1
ATOM 755 C CA . GLY A 1 103 ? 8.361 -5.596 -11.701 1.00 92.81 103 GLY A CA 1
ATOM 756 C C . GLY A 1 103 ? 9.703 -5.480 -10.965 1.00 92.81 103 GLY A C 1
ATOM 757 O O . GLY A 1 103 ? 10.732 -5.320 -11.614 1.00 92.81 103 GLY A O 1
ATOM 758 N N . PHE A 1 104 ? 9.711 -5.554 -9.632 1.00 91.25 104 PHE A N 1
ATOM 759 C CA . PHE A 1 104 ? 10.918 -5.484 -8.800 1.00 91.25 104 PHE A CA 1
ATOM 760 C C . PHE A 1 104 ? 11.269 -6.820 -8.143 1.00 91.25 104 PHE A C 1
ATOM 762 O O . PHE A 1 104 ? 12.183 -6.851 -7.319 1.00 91.25 104 PHE A O 1
ATOM 769 N N . VAL A 1 105 ? 10.539 -7.896 -8.454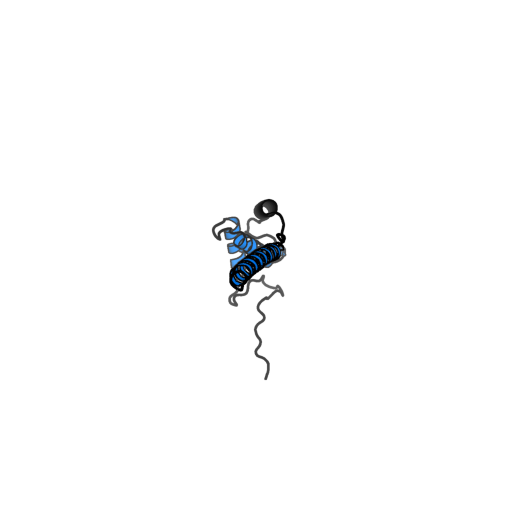 1.00 90.38 105 VAL A N 1
ATOM 770 C CA . VAL A 1 105 ? 10.813 -9.243 -7.944 1.00 90.38 105 VAL A CA 1
ATOM 771 C C . VAL A 1 105 ? 11.965 -9.853 -8.741 1.00 90.38 105 VAL A C 1
ATOM 773 O O . VAL A 1 105 ? 11.899 -9.946 -9.963 1.00 90.38 105 VAL A O 1
ATOM 776 N N . HIS A 1 106 ? 13.011 -10.286 -8.042 1.00 86.56 106 HIS A N 1
ATOM 777 C CA . HIS A 1 106 ? 14.185 -10.942 -8.628 1.00 86.56 106 HIS A CA 1
ATOM 778 C C . HIS A 1 106 ? 14.155 -12.459 -8.389 1.00 86.56 106 HIS A C 1
ATOM 780 O O . HIS A 1 106 ? 13.450 -12.942 -7.502 1.00 86.56 106 HIS A O 1
ATOM 786 N N . ASP A 1 107 ? 14.975 -13.215 -9.128 1.00 85.25 107 ASP A N 1
ATOM 787 C CA . ASP A 1 107 ? 15.087 -14.684 -9.008 1.00 85.25 107 ASP A CA 1
ATOM 788 C C . ASP A 1 107 ? 15.500 -15.160 -7.601 1.00 85.25 107 ASP A C 1
ATOM 790 O O . ASP A 1 107 ? 15.246 -16.303 -7.220 1.00 85.25 107 ASP A O 1
ATOM 794 N N . ASP A 1 108 ? 16.139 -14.291 -6.810 1.00 81.75 108 ASP A N 1
ATOM 795 C CA . ASP A 1 108 ? 16.504 -14.568 -5.417 1.00 81.75 108 ASP A CA 1
ATOM 796 C C . ASP A 1 108 ? 15.345 -14.354 -4.421 1.00 81.75 108 ASP A C 1
ATOM 798 O O . ASP A 1 108 ? 15.528 -14.527 -3.212 1.00 81.75 108 ASP A O 1
ATOM 802 N N . GLY A 1 109 ? 14.159 -13.985 -4.918 1.00 81.75 109 GLY A N 1
ATOM 803 C CA . GLY A 1 109 ? 12.969 -13.652 -4.137 1.00 81.75 109 GLY A CA 1
ATOM 804 C C . GLY A 1 109 ? 13.011 -12.263 -3.494 1.00 81.75 109 GLY A C 1
ATOM 805 O O . GLY A 1 109 ? 12.091 -11.900 -2.759 1.00 81.75 109 GLY A O 1
ATOM 806 N N . GLY A 1 110 ? 14.066 -11.481 -3.729 1.00 82.50 110 GLY A N 1
ATOM 807 C CA . GLY A 1 110 ? 14.181 -10.108 -3.264 1.00 82.50 110 GLY A CA 1
ATOM 808 C C . GLY A 1 110 ? 13.285 -9.152 -4.051 1.00 82.50 110 GLY A C 1
ATOM 809 O O . GLY A 1 110 ? 13.026 -9.349 -5.235 1.00 82.50 110 GLY A O 1
ATOM 810 N N . ILE A 1 111 ? 12.845 -8.082 -3.381 1.00 85.94 111 ILE A N 1
ATOM 811 C CA . ILE A 1 111 ? 12.101 -6.975 -3.995 1.00 85.94 111 ILE A CA 1
ATOM 812 C C . ILE A 1 111 ? 12.936 -5.706 -3.843 1.00 85.94 111 ILE A C 1
ATOM 814 O O . ILE A 1 111 ? 12.997 -5.129 -2.755 1.00 85.94 111 ILE A O 1
ATOM 818 N N . TYR A 1 112 ? 13.620 -5.284 -4.905 1.00 82.81 112 TYR A N 1
ATOM 819 C CA . TYR A 1 112 ? 14.498 -4.112 -4.871 1.00 82.81 112 TYR A CA 1
ATOM 820 C C . TYR A 1 112 ? 14.703 -3.499 -6.262 1.00 82.81 112 TYR A C 1
ATOM 822 O O . TYR A 1 112 ? 14.566 -4.165 -7.286 1.00 82.81 112 TYR A O 1
ATOM 830 N N . ALA A 1 113 ? 15.060 -2.213 -6.297 1.00 78.50 113 ALA A N 1
ATOM 831 C CA . ALA A 1 113 ? 15.486 -1.548 -7.526 1.00 78.50 113 ALA A CA 1
ATOM 832 C C . ALA A 1 113 ? 16.953 -1.886 -7.845 1.00 78.50 113 ALA A C 1
ATOM 834 O O . ALA A 1 113 ? 17.794 -1.928 -6.938 1.00 78.50 113 ALA A O 1
ATOM 835 N N . GLU A 1 114 ? 17.268 -2.111 -9.122 1.00 67.88 114 GLU A N 1
ATOM 836 C CA . GLU A 1 114 ? 18.635 -2.397 -9.570 1.00 67.88 114 GLU A CA 1
ATOM 837 C C . GLU A 1 114 ? 19.609 -1.274 -9.179 1.00 67.88 114 GLU A C 1
ATOM 839 O O . GLU A 1 114 ? 19.270 -0.092 -9.187 1.00 67.88 114 GLU A O 1
ATOM 844 N N . GLY A 1 115 ? 20.831 -1.646 -8.787 1.00 62.72 115 GLY A N 1
ATOM 845 C CA . GLY A 1 115 ? 21.864 -0.686 -8.383 1.00 62.72 115 GLY A CA 1
ATOM 846 C C . GLY A 1 115 ? 21.673 -0.053 -6.998 1.00 62.72 115 GLY A C 1
ATOM 847 O O . GLY A 1 115 ? 22.490 0.775 -6.600 1.00 62.72 115 GLY A O 1
ATOM 848 N N . THR A 1 116 ? 20.648 -0.443 -6.232 1.00 56.88 116 THR A N 1
ATOM 849 C CA . THR A 1 116 ? 20.455 0.047 -4.858 1.00 56.88 116 THR A CA 1
ATOM 850 C C . THR A 1 116 ? 21.107 -0.872 -3.819 1.00 56.88 116 THR A C 1
ATOM 852 O O . THR A 1 116 ? 21.038 -2.098 -3.898 1.00 56.88 116 THR A O 1
ATOM 855 N N . PHE A 1 117 ? 21.730 -0.283 -2.791 1.00 53.97 117 PHE A N 1
ATOM 856 C CA . PHE A 1 117 ? 22.314 -1.013 -1.652 1.00 53.97 117 PHE A CA 1
ATOM 857 C C . PHE A 1 117 ? 21.255 -1.604 -0.695 1.00 53.97 117 PHE A C 1
ATOM 859 O O . PHE A 1 117 ? 21.604 -2.249 0.293 1.00 53.97 117 PHE A O 1
ATOM 866 N N . HIS A 1 118 ? 19.959 -1.426 -0.976 1.00 53.31 118 HIS A N 1
ATOM 867 C CA . HIS A 1 118 ? 18.837 -1.901 -0.159 1.00 53.31 118 HIS A CA 1
ATOM 868 C C . HIS A 1 118 ? 18.461 -3.360 -0.466 1.00 53.31 118 HIS A C 1
ATOM 870 O O . HIS A 1 118 ? 17.287 -3.706 -0.582 1.00 53.31 118 HIS A O 1
ATOM 876 N N . ARG A 1 119 ? 19.464 -4.236 -0.588 1.00 52.72 119 ARG A N 1
ATOM 877 C CA . ARG A 1 119 ? 19.258 -5.684 -0.691 1.00 52.72 119 ARG A CA 1
ATOM 878 C C . ARG A 1 119 ? 18.828 -6.202 0.684 1.00 52.72 119 ARG A C 1
ATOM 880 O O . ARG A 1 119 ? 19.653 -6.356 1.581 1.00 52.72 119 ARG A O 1
ATOM 887 N N . THR A 1 120 ? 17.534 -6.442 0.880 1.00 49.12 120 THR A N 1
ATOM 888 C CA . THR A 1 120 ? 16.993 -6.961 2.152 1.00 49.12 120 THR A CA 1
ATOM 889 C C . THR A 1 120 ? 17.274 -8.452 2.361 1.00 49.12 120 THR A C 1
ATOM 891 O O . THR A 1 120 ? 17.110 -8.956 3.472 1.00 49.12 120 THR A O 1
ATOM 894 N N . THR A 1 121 ? 17.801 -9.160 1.359 1.00 49.19 121 THR A N 1
ATOM 895 C CA . THR A 1 121 ? 18.344 -10.507 1.531 1.00 49.19 121 THR A CA 1
ATOM 896 C C . THR A 1 121 ? 19.762 -10.429 2.096 1.00 49.19 121 THR A C 1
ATOM 898 O O . THR A 1 121 ? 20.767 -10.413 1.381 1.00 49.19 121 THR A O 1
ATOM 901 N N . LYS A 1 122 ? 19.868 -10.450 3.431 1.00 44.78 122 LYS A N 1
ATOM 902 C CA . LYS A 1 122 ? 21.064 -11.019 4.056 1.00 44.78 122 LYS A CA 1
ATOM 903 C C . LYS A 1 122 ? 21.135 -12.476 3.606 1.00 44.78 122 LYS A C 1
ATOM 905 O O . LYS A 1 122 ? 20.438 -13.331 4.144 1.00 44.78 122 LYS A O 1
ATOM 910 N N . ARG A 1 123 ? 21.971 -12.758 2.604 1.00 44.59 123 ARG A N 1
ATOM 911 C CA . ARG A 1 123 ? 22.540 -14.091 2.393 1.00 44.59 123 ARG A CA 1
ATOM 912 C C . ARG A 1 123 ? 23.035 -14.540 3.768 1.00 44.59 123 ARG A C 1
ATOM 914 O O . ARG A 1 123 ? 23.956 -13.925 4.303 1.00 44.59 123 ARG A O 1
ATOM 921 N N . TRP A 1 124 ? 22.393 -15.543 4.364 1.00 46.12 124 TRP A N 1
ATOM 922 C CA . TRP A 1 124 ? 22.966 -16.276 5.486 1.00 46.12 124 TRP A CA 1
ATOM 923 C C . TRP A 1 124 ? 24.280 -16.863 4.973 1.00 46.12 124 TRP A C 1
ATOM 925 O O . TRP A 1 124 ? 24.296 -17.878 4.281 1.00 46.12 124 TRP A O 1
ATOM 935 N N . LEU A 1 125 ? 25.374 -16.138 5.190 1.00 55.06 125 LEU A N 1
ATOM 936 C CA . LEU A 1 125 ? 26.707 -16.650 4.940 1.00 55.06 125 LEU A CA 1
ATOM 937 C C . LEU A 1 125 ? 26.899 -17.825 5.910 1.00 55.06 125 LEU A C 1
ATOM 939 O O . LEU A 1 125 ? 26.639 -17.647 7.103 1.00 55.06 125 LEU A O 1
ATOM 943 N N . PRO A 1 126 ? 27.318 -19.014 5.448 1.00 56.25 126 PRO A N 1
ATOM 944 C CA . PRO A 1 126 ? 27.802 -20.028 6.370 1.00 56.25 126 PRO A CA 1
ATOM 945 C C . PRO A 1 126 ? 29.001 -19.441 7.126 1.00 56.25 126 PRO A C 1
ATOM 947 O O . PRO A 1 126 ? 29.877 -18.821 6.519 1.00 56.25 126 PRO A O 1
ATOM 950 N N . PHE A 1 127 ? 29.006 -19.583 8.453 1.00 46.19 127 PHE A N 1
ATOM 951 C CA . PHE A 1 127 ? 30.137 -19.183 9.288 1.00 46.19 127 PHE A CA 1
ATOM 952 C C . PHE A 1 127 ? 31.414 -19.864 8.767 1.00 46.19 127 PHE A C 1
ATOM 954 O O . PHE A 1 127 ? 31.376 -21.074 8.530 1.00 46.19 127 PHE A O 1
ATOM 961 N N . PRO A 1 128 ? 32.525 -19.131 8.564 1.00 57.75 128 PRO A N 1
ATOM 962 C CA . PRO A 1 128 ? 33.790 -19.767 8.233 1.00 57.75 128 PRO A CA 1
ATOM 963 C C . PRO A 1 128 ? 34.236 -20.612 9.432 1.00 57.75 128 PRO A C 1
ATOM 965 O O . PRO A 1 128 ? 34.342 -20.096 10.547 1.00 57.75 128 PRO A O 1
ATOM 968 N N . GLY A 1 129 ? 34.414 -21.912 9.190 1.00 50.44 129 GLY A N 1
ATOM 969 C CA . GLY A 1 129 ? 35.150 -22.813 10.077 1.00 50.44 129 GLY A CA 1
ATOM 970 C C . GLY A 1 129 ? 36.652 -22.656 9.905 1.00 50.44 129 GLY A C 1
ATOM 971 O O . GLY A 1 129 ? 37.071 -22.185 8.822 1.00 50.44 129 GLY A O 1
#

Secondary structure (DSSP, 8-state):
--SSHHHHHHHHHHHHHHHHHHHHHHHHHHHTT-----SS-HHHHHHHHHHHHHHHHHH--TTS-S-GGG-HHHHHHHHHHHHHTT--TTSHHHHHHHHHHHTTB-TTS-B--TT-S-------PPPP-

Solvent-accessible surface area (backbone atoms only — not comparable to full-atom values): 7901 Å² total; per-residue (Å²): 144,84,83,74,63,68,66,58,51,54,54,50,51,54,52,52,50,54,53,50,52,54,51,50,53,55,53,54,58,60,68,71,70,77,73,74,81,88,66,75,57,69,69,59,46,52,52,50,52,52,50,50,53,56,48,49,67,72,54,44,44,96,74,26,36,63,40,69,92,74,33,57,60,55,34,50,52,52,46,51,52,44,43,76,72,70,46,54,69,81,38,70,70,42,36,35,29,49,58,41,49,59,76,30,58,44,98,87,73,44,73,46,53,87,95,54,90,69,66,81,69,74,73,82,70,79,78,87,127

pLDDT: mean 79.26, std 18.51, range [44.59, 98.38]

Mean predicted aligned error: 14.94 Å

Radius of gyration: 31.89 Å; Cα contacts (8 Å, |Δi|>4): 74; chains: 1; bounding box: 68×36×94 Å